Protein AF-A0A8X6QFZ5-F1 (afdb_monomer_lite)

Foldseek 3Di:
DLPLVLLLLLQQLLCVVCVNDPQFAALVSLQVLCVLLVNDDVVLVDHSVLSVVLCVVQPVPNSGAHSVSSLSSLVSSCVVSVHDSVSSSVSSSVSSVVVVVVVPPPDD

Structure (mmCIF, N/CA/C/O backbone):
data_AF-A0A8X6QFZ5-F1
#
_entry.id   AF-A0A8X6QFZ5-F1
#
loop_
_atom_site.group_PDB
_atom_site.id
_atom_site.type_symbol
_atom_site.label_atom_id
_atom_site.label_alt_id
_atom_site.label_comp_id
_atom_site.label_asym_id
_atom_site.label_entity_id
_atom_site.label_seq_id
_atom_site.pdbx_PDB_ins_code
_atom_site.Cartn_x
_atom_site.Cartn_y
_atom_site.Cartn_z
_atom_site.occupancy
_atom_site.B_iso_or_equiv
_atom_site.auth_seq_id
_atom_site.auth_comp_id
_atom_site.auth_asym_id
_atom_site.auth_atom_id
_atom_site.pdbx_PDB_model_num
ATOM 1 N N . MET A 1 1 ? 14.177 0.881 12.413 1.00 45.41 1 MET A N 1
ATOM 2 C CA . MET A 1 1 ? 13.237 1.595 11.525 1.00 45.41 1 MET A CA 1
ATOM 3 C C . MET A 1 1 ? 13.742 1.423 10.107 1.00 45.41 1 MET A C 1
ATOM 5 O O . MET A 1 1 ? 14.878 1.820 9.854 1.00 45.41 1 MET A O 1
ATOM 9 N N . ALA A 1 2 ? 12.977 0.799 9.212 1.00 51.78 2 ALA A N 1
ATOM 10 C CA . ALA A 1 2 ? 13.334 0.791 7.799 1.00 51.78 2 ALA A CA 1
ATOM 11 C C . ALA A 1 2 ? 13.410 2.249 7.323 1.00 51.78 2 ALA A C 1
ATOM 13 O O . ALA A 1 2 ? 12.443 3.000 7.426 1.00 51.78 2 ALA A O 1
ATOM 14 N N . SER A 1 3 ? 14.592 2.693 6.899 1.00 65.88 3 SER A N 1
ATOM 15 C CA . SER A 1 3 ? 14.753 4.048 6.382 1.00 65.88 3 SER A CA 1
ATOM 16 C C . SER A 1 3 ? 13.926 4.196 5.106 1.00 65.88 3 SER A C 1
ATOM 18 O O . SER A 1 3 ? 13.767 3.231 4.367 1.00 65.88 3 SER A O 1
ATOM 20 N N . GLU A 1 4 ? 13.445 5.400 4.804 1.00 76.44 4 GLU A N 1
ATOM 21 C CA . GLU A 1 4 ? 12.704 5.684 3.563 1.00 76.44 4 GLU A CA 1
ATOM 22 C C . GLU A 1 4 ? 13.444 5.174 2.308 1.00 76.44 4 GLU A C 1
ATOM 24 O O . GLU A 1 4 ? 12.828 4.663 1.379 1.00 76.44 4 GLU A O 1
ATOM 29 N N . LYS A 1 5 ? 14.783 5.176 2.358 1.00 78.94 5 LYS A N 1
ATOM 30 C CA . LYS A 1 5 ? 15.671 4.556 1.365 1.00 78.94 5 LYS A CA 1
ATOM 31 C C . LYS A 1 5 ? 15.485 3.042 1.196 1.00 78.94 5 LYS A C 1
ATOM 33 O O . LYS A 1 5 ? 15.541 2.565 0.071 1.00 78.94 5 LYS A O 1
ATOM 38 N N . ASN A 1 6 ? 15.262 2.288 2.274 1.00 81.50 6 ASN A N 1
ATOM 39 C CA . ASN A 1 6 ? 15.000 0.845 2.198 1.00 81.50 6 ASN A CA 1
ATOM 40 C C . ASN A 1 6 ? 13.649 0.569 1.540 1.00 81.50 6 ASN A C 1
ATOM 42 O O . ASN A 1 6 ? 13.549 -0.327 0.711 1.00 81.50 6 ASN A O 1
ATOM 46 N N . LEU A 1 7 ? 12.624 1.362 1.866 1.00 84.62 7 LEU A N 1
ATOM 47 C CA . LEU A 1 7 ? 11.320 1.243 1.216 1.00 84.62 7 LEU A CA 1
ATOM 48 C C . LEU A 1 7 ? 11.401 1.608 -0.272 1.00 84.62 7 LEU A C 1
ATOM 50 O O . LEU A 1 7 ? 10.783 0.941 -1.096 1.00 84.62 7 LEU A O 1
ATOM 54 N N . GLN A 1 8 ? 12.170 2.641 -0.621 1.00 86.62 8 GLN A N 1
ATOM 55 C CA . GLN A 1 8 ? 12.396 3.023 -2.014 1.00 86.62 8 GLN A CA 1
ATOM 56 C C . GLN A 1 8 ? 13.135 1.926 -2.785 1.00 86.62 8 GLN A C 1
ATOM 58 O O . GLN A 1 8 ? 12.678 1.528 -3.851 1.00 86.62 8 GLN A O 1
ATOM 63 N N . ALA A 1 9 ? 14.211 1.374 -2.222 1.00 85.50 9 ALA A N 1
ATOM 64 C CA . ALA A 1 9 ? 14.930 0.260 -2.832 1.00 85.50 9 ALA A CA 1
ATOM 65 C C . ALA A 1 9 ? 14.022 -0.969 -3.014 1.00 85.50 9 ALA A C 1
ATOM 67 O O . ALA A 1 9 ? 13.996 -1.563 -4.089 1.00 85.50 9 ALA A O 1
ATOM 68 N N . ALA A 1 10 ? 13.225 -1.306 -1.995 1.00 85.62 10 ALA A N 1
ATOM 69 C CA . ALA A 1 10 ? 12.219 -2.361 -2.064 1.00 85.62 10 ALA A CA 1
ATOM 70 C C . ALA A 1 10 ? 11.210 -2.118 -3.197 1.00 85.62 10 ALA A C 1
ATOM 72 O O . ALA A 1 10 ? 10.948 -3.022 -3.988 1.00 85.62 10 ALA A O 1
ATOM 73 N N . PHE A 1 11 ? 10.696 -0.890 -3.316 1.00 87.19 11 PHE A N 1
ATOM 74 C CA . PHE A 1 11 ? 9.791 -0.499 -4.395 1.00 87.19 11 PHE A CA 1
ATOM 75 C C . PHE A 1 11 ? 10.443 -0.688 -5.767 1.00 87.19 11 PHE A C 1
ATOM 77 O O . PHE A 1 11 ? 9.825 -1.264 -6.657 1.00 87.19 11 PHE A O 1
ATOM 84 N N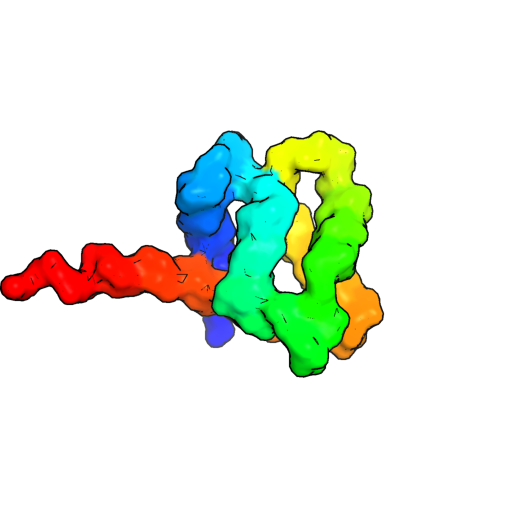 . GLU A 1 12 ? 11.689 -0.248 -5.948 1.00 85.50 12 GLU A N 1
ATOM 85 C CA . GLU A 1 12 ? 12.405 -0.397 -7.218 1.00 85.50 12 GLU A CA 1
ATOM 86 C C . GLU A 1 12 ? 12.642 -1.867 -7.584 1.00 85.50 12 GLU A C 1
ATOM 88 O O . GLU A 1 12 ? 12.488 -2.238 -8.749 1.00 85.50 12 GLU A O 1
ATOM 93 N N . ILE A 1 13 ? 12.980 -2.712 -6.604 1.00 83.19 13 ILE A N 1
ATOM 94 C CA . ILE A 1 13 ? 13.144 -4.160 -6.799 1.00 83.19 13 ILE A CA 1
ATOM 95 C C . ILE A 1 13 ? 11.821 -4.780 -7.247 1.00 83.19 13 ILE A C 1
ATOM 97 O O . ILE A 1 13 ? 11.780 -5.452 -8.276 1.00 83.19 13 ILE A O 1
ATOM 101 N N . PHE A 1 14 ? 10.734 -4.503 -6.525 1.00 82.56 14 PHE A N 1
ATOM 102 C CA . PHE A 1 14 ? 9.404 -5.015 -6.855 1.00 82.56 14 PHE A CA 1
ATOM 103 C C . PHE A 1 14 ? 8.911 -4.516 -8.212 1.00 82.56 14 PHE A C 1
ATOM 105 O O . PHE A 1 14 ? 8.369 -5.290 -8.999 1.00 82.56 14 PHE A O 1
ATOM 112 N N . CYS A 1 15 ? 9.140 -3.238 -8.512 1.00 84.56 15 CYS A N 1
ATOM 113 C CA . CYS A 1 15 ? 8.816 -2.648 -9.801 1.00 84.56 15 CYS A CA 1
ATOM 114 C C . CYS A 1 15 ? 9.560 -3.364 -10.9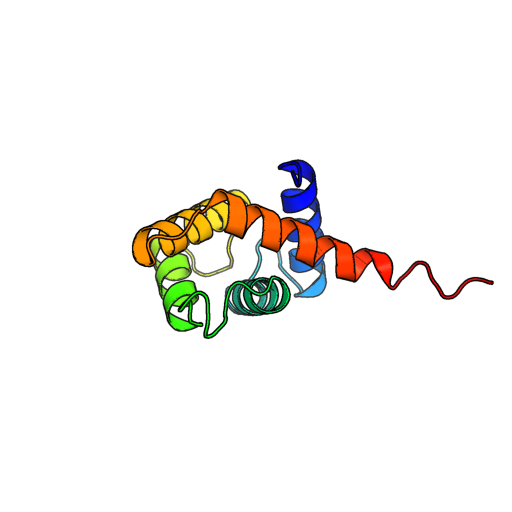33 1.00 84.56 15 CYS A C 1
ATOM 116 O O . CYS A 1 15 ? 8.948 -3.686 -11.945 1.00 84.56 15 CYS A O 1
ATOM 118 N N . LYS A 1 16 ? 10.854 -3.665 -10.767 1.00 80.81 16 LYS A N 1
ATOM 119 C CA . LYS A 1 16 ? 11.624 -4.432 -11.760 1.00 80.81 16 LYS A CA 1
ATOM 120 C C . LYS A 1 16 ? 11.147 -5.883 -11.870 1.00 80.81 16 LYS A C 1
ATOM 122 O O . LYS A 1 16 ? 11.031 -6.386 -12.984 1.00 80.81 16 LYS A O 1
ATOM 127 N N . ALA A 1 17 ? 10.857 -6.539 -10.746 1.00 80.50 17 ALA A N 1
ATOM 128 C CA . ALA A 1 17 ? 10.452 -7.944 -10.699 1.00 80.50 17 ALA A CA 1
ATOM 129 C C . ALA A 1 17 ? 9.086 -8.194 -11.359 1.00 80.50 17 ALA A C 1
ATOM 131 O O . ALA A 1 17 ? 8.924 -9.162 -12.097 1.00 80.50 17 ALA A O 1
ATOM 132 N N . GLU A 1 18 ? 8.118 -7.303 -11.143 1.00 76.62 18 GLU A N 1
ATOM 133 C CA . GLU A 1 18 ? 6.770 -7.407 -11.721 1.00 76.62 18 GLU A CA 1
ATOM 134 C C . GLU A 1 18 ? 6.684 -6.846 -13.154 1.00 76.62 18 GLU A C 1
ATOM 136 O O . GLU A 1 18 ? 5.600 -6.771 -13.729 1.00 76.62 18 GLU A O 1
ATOM 141 N N . GLY A 1 19 ? 7.815 -6.458 -13.759 1.00 66.19 19 GLY A N 1
ATOM 142 C CA . GLY A 1 19 ? 7.851 -5.927 -15.124 1.00 66.19 19 GLY A CA 1
ATOM 143 C C . GLY A 1 19 ? 7.273 -4.515 -15.250 1.00 66.19 19 GLY A C 1
ATOM 144 O O . GLY A 1 19 ? 6.807 -4.127 -16.323 1.00 66.19 19 GLY A O 1
ATOM 145 N N . GLY A 1 20 ? 7.297 -3.749 -14.158 1.00 64.12 20 GLY A N 1
ATOM 146 C CA . GLY A 1 20 ? 6.888 -2.354 -14.126 1.00 64.12 20 GLY A CA 1
ATOM 147 C C . GLY A 1 20 ? 7.651 -1.536 -15.164 1.00 64.12 20 GLY A C 1
ATOM 148 O O . GLY A 1 20 ? 8.884 -1.521 -15.198 1.00 64.12 20 GLY A O 1
ATOM 149 N N . LYS A 1 21 ? 6.902 -0.855 -16.030 1.00 64.38 21 LYS A N 1
ATOM 150 C CA . LYS A 1 21 ? 7.443 0.101 -16.997 1.00 64.38 21 LYS A CA 1
ATOM 151 C C . LYS A 1 21 ? 7.595 1.465 -16.330 1.00 64.38 21 LYS A C 1
ATOM 153 O O . LYS A 1 21 ? 6.759 1.860 -15.521 1.00 64.38 21 LYS A O 1
ATOM 158 N N . ASP A 1 22 ? 8.682 2.163 -16.649 1.00 69.81 22 ASP A N 1
ATOM 159 C CA . ASP A 1 22 ? 8.911 3.556 -16.235 1.00 69.81 22 ASP A CA 1
ATOM 160 C C . ASP A 1 22 ? 8.929 3.791 -14.709 1.00 69.81 22 ASP A C 1
ATOM 162 O O . ASP A 1 22 ? 8.594 4.873 -14.232 1.00 69.81 22 ASP A O 1
ATOM 166 N N . GLY A 1 23 ? 9.315 2.783 -13.917 1.00 72.75 23 GLY A N 1
ATOM 167 C CA . GLY A 1 23 ? 9.366 2.914 -12.455 1.00 72.75 23 GLY A CA 1
ATOM 168 C C . GLY A 1 23 ? 7.987 2.948 -11.785 1.00 72.75 23 GLY A C 1
ATOM 169 O O . GLY A 1 23 ? 7.864 3.444 -10.664 1.00 72.75 23 GLY A O 1
ATOM 170 N N . LYS A 1 24 ? 6.951 2.442 -12.465 1.00 84.44 24 LYS A N 1
ATOM 171 C CA . LYS A 1 24 ? 5.593 2.299 -11.932 1.00 84.44 24 LYS A CA 1
ATOM 172 C C . LYS A 1 24 ? 5.287 0.833 -11.640 1.00 84.44 24 LYS A C 1
ATOM 174 O O . LYS A 1 24 ? 5.485 -0.036 -12.489 1.00 84.44 24 LYS A O 1
ATOM 179 N N . LEU A 1 25 ? 4.739 0.564 -10.459 1.00 87.31 25 LEU A N 1
ATOM 180 C CA . LEU A 1 25 ? 4.291 -0.770 -10.068 1.00 87.31 25 LEU A CA 1
ATOM 181 C C . LEU A 1 25 ? 2.807 -0.938 -10.414 1.00 87.31 25 LEU A C 1
ATOM 183 O O . LEU A 1 25 ? 1.979 -0.110 -10.050 1.00 87.31 25 LEU A O 1
ATOM 187 N N . SER A 1 26 ? 2.425 -2.005 -11.109 1.00 87.75 26 SER A N 1
ATOM 188 C CA . SER A 1 26 ? 1.005 -2.262 -11.378 1.00 87.75 26 SER A CA 1
ATOM 189 C C . SER A 1 26 ? 0.236 -2.582 -10.091 1.00 87.75 26 SER A C 1
ATOM 191 O O . SER A 1 26 ? 0.807 -3.068 -9.115 1.00 87.75 26 SER A O 1
ATOM 193 N N . VAL A 1 27 ? -1.083 -2.367 -10.094 1.00 88.19 27 VAL A N 1
ATOM 194 C CA . VAL A 1 27 ? -1.930 -2.642 -8.921 1.00 88.19 27 VAL A CA 1
ATOM 195 C C . VAL A 1 27 ? -1.842 -4.105 -8.454 1.00 88.19 27 VAL A C 1
ATOM 197 O O . VAL A 1 27 ? -1.862 -4.368 -7.255 1.00 88.19 27 VAL A O 1
ATOM 200 N N . ASP A 1 28 ? -1.682 -5.056 -9.380 1.00 88.31 28 ASP A N 1
ATOM 201 C CA . ASP A 1 28 ? -1.483 -6.476 -9.054 1.00 88.31 28 ASP A CA 1
ATOM 202 C C . ASP A 1 28 ? -0.160 -6.711 -8.307 1.00 88.31 28 ASP A C 1
ATOM 204 O O . ASP A 1 28 ? -0.145 -7.321 -7.235 1.00 88.31 28 ASP A O 1
ATOM 208 N N . GLY A 1 29 ? 0.931 -6.117 -8.800 1.00 88.38 29 GLY A N 1
ATOM 209 C CA . GLY A 1 29 ? 2.233 -6.138 -8.134 1.00 88.38 29 GLY A CA 1
ATOM 210 C C . GLY A 1 29 ? 2.190 -5.492 -6.747 1.00 88.38 29 GLY A C 1
ATOM 211 O O . GLY A 1 29 ? 2.757 -6.028 -5.794 1.00 88.38 29 GLY A O 1
ATOM 212 N N . MET A 1 30 ? 1.436 -4.398 -6.590 1.00 88.44 30 MET A N 1
ATOM 213 C CA . MET A 1 30 ? 1.197 -3.777 -5.284 1.00 88.44 30 MET A CA 1
ATOM 214 C C . MET A 1 30 ? 0.458 -4.728 -4.334 1.00 88.44 30 MET A C 1
ATOM 216 O O . MET A 1 30 ? 0.903 -4.919 -3.202 1.00 88.44 30 MET A O 1
ATOM 220 N N . LYS A 1 31 ? -0.623 -5.382 -4.784 1.00 90.62 31 LYS A N 1
ATOM 221 C CA . LYS A 1 31 ? -1.365 -6.374 -3.979 1.00 90.62 31 LYS A CA 1
ATOM 222 C C . LYS A 1 31 ? -0.453 -7.523 -3.542 1.00 90.62 31 LYS A C 1
ATOM 224 O O . LYS A 1 31 ? -0.430 -7.872 -2.361 1.00 90.62 31 LYS A O 1
ATOM 229 N N . LYS A 1 32 ? 0.353 -8.075 -4.454 1.00 88.94 32 LYS A N 1
ATOM 230 C CA . LYS A 1 32 ? 1.339 -9.122 -4.133 1.00 88.94 32 LYS A CA 1
ATOM 231 C C . LYS A 1 32 ? 2.344 -8.660 -3.089 1.00 88.94 32 LYS A C 1
ATOM 233 O O . LYS A 1 32 ? 2.602 -9.392 -2.135 1.00 88.94 32 LYS A O 1
ATOM 238 N N . TRP A 1 33 ? 2.891 -7.457 -3.238 1.00 88.69 33 TRP A N 1
ATOM 239 C CA . TRP A 1 33 ? 3.852 -6.927 -2.279 1.00 88.69 33 TRP A CA 1
ATOM 240 C C . TRP A 1 33 ? 3.222 -6.727 -0.897 1.00 88.69 33 TRP A C 1
ATOM 242 O O . TRP A 1 33 ? 3.790 -7.152 0.105 1.00 88.69 33 TRP A O 1
ATOM 252 N N . PHE A 1 34 ? 1.998 -6.201 -0.828 1.00 90.12 34 PHE A N 1
ATOM 253 C CA . PHE A 1 34 ? 1.261 -6.074 0.430 1.00 90.12 34 PHE A CA 1
ATOM 254 C C . PHE A 1 34 ? 0.970 -7.435 1.086 1.00 90.12 34 PHE A C 1
ATOM 256 O O . PHE A 1 34 ? 1.000 -7.541 2.313 1.00 90.12 34 PHE A O 1
ATOM 263 N N . ARG A 1 35 ? 0.712 -8.493 0.307 1.00 89.62 35 ARG A N 1
ATOM 264 C CA . ARG A 1 35 ? 0.585 -9.863 0.841 1.00 89.62 35 ARG A CA 1
ATOM 265 C C . ARG A 1 35 ? 1.910 -10.374 1.392 1.00 89.62 35 ARG A C 1
ATOM 267 O O . ARG A 1 35 ? 1.930 -10.893 2.502 1.00 89.62 35 ARG A O 1
ATOM 274 N N . GLN A 1 36 ? 3.007 -10.180 0.657 1.00 87.06 3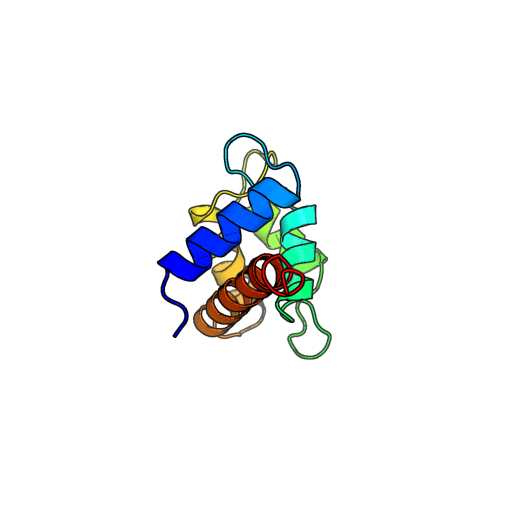6 GLN A N 1
ATOM 275 C CA . GLN A 1 36 ? 4.349 -10.567 1.108 1.00 87.06 36 GLN A CA 1
ATOM 276 C C . GLN A 1 36 ? 4.784 -9.808 2.367 1.00 87.06 36 GLN A C 1
ATOM 278 O O . GLN A 1 36 ? 5.408 -10.384 3.250 1.00 87.06 36 GLN A O 1
ATOM 283 N N . ALA A 1 37 ? 4.381 -8.545 2.497 1.00 87.12 37 ALA A N 1
ATOM 284 C CA . ALA A 1 37 ? 4.598 -7.732 3.689 1.00 87.12 37 ALA A CA 1
ATOM 285 C C . ALA A 1 37 ? 3.701 -8.104 4.879 1.00 87.12 37 ALA A C 1
ATOM 287 O O . ALA A 1 37 ? 3.816 -7.503 5.949 1.00 87.12 37 ALA A O 1
ATOM 288 N N . GLY A 1 38 ? 2.783 -9.063 4.719 1.00 87.25 38 GLY A N 1
ATOM 289 C CA . GLY A 1 38 ? 1.818 -9.405 5.760 1.00 87.25 38 GLY A CA 1
ATOM 290 C C . GLY A 1 38 ? 0.894 -8.234 6.102 1.00 87.25 38 GLY A C 1
ATOM 291 O O . GLY A 1 38 ? 0.498 -8.075 7.255 1.00 87.25 38 GLY A O 1
ATOM 292 N N . ILE A 1 39 ? 0.589 -7.390 5.113 1.00 89.31 39 ILE A N 1
ATOM 293 C CA . ILE A 1 39 ? -0.349 -6.271 5.232 1.00 89.31 39 ILE A CA 1
ATOM 294 C C . ILE A 1 39 ? -1.745 -6.709 4.824 1.00 89.31 39 ILE A C 1
ATOM 296 O O . ILE A 1 39 ? -2.688 -6.399 5.538 1.00 89.31 39 ILE A O 1
ATOM 300 N N . ILE A 1 40 ? -1.896 -7.448 3.721 1.00 90.88 40 ILE A N 1
ATOM 301 C CA . ILE A 1 40 ? -3.180 -8.070 3.360 1.00 90.88 40 ILE A CA 1
ATOM 302 C C . ILE A 1 40 ? -3.293 -9.380 4.134 1.00 90.88 40 ILE A C 1
ATOM 304 O O . ILE A 1 40 ? -2.777 -10.419 3.716 1.00 90.88 40 ILE A O 1
ATOM 308 N N . THR A 1 41 ? -3.936 -9.317 5.296 1.00 87.44 41 THR A N 1
ATOM 309 C CA . THR A 1 41 ? -4.164 -10.470 6.169 1.00 87.44 41 THR A CA 1
ATOM 310 C C . THR A 1 41 ? -5.530 -10.353 6.836 1.00 87.44 41 THR A C 1
ATOM 312 O O . THR A 1 41 ? -6.122 -9.277 6.897 1.00 87.44 41 THR A O 1
ATOM 315 N N . LYS A 1 42 ? -6.035 -11.464 7.382 1.00 85.25 42 LYS A N 1
ATOM 316 C CA . LYS A 1 42 ? -7.257 -11.430 8.198 1.00 85.25 42 LYS A CA 1
ATOM 317 C C . LYS A 1 42 ? -7.091 -10.606 9.481 1.00 85.25 42 LYS A C 1
ATOM 319 O O . LYS A 1 42 ? -8.087 -10.096 9.970 1.00 85.25 42 LYS A O 1
ATOM 324 N N . ASP A 1 43 ? -5.868 -10.490 9.996 1.00 85.00 43 ASP A N 1
ATOM 325 C CA . ASP A 1 43 ? -5.559 -9.809 11.258 1.00 85.00 43 ASP A CA 1
ATOM 326 C C . ASP A 1 43 ? -5.638 -8.283 11.112 1.00 85.00 43 ASP A C 1
ATOM 328 O O . ASP A 1 43 ? -6.317 -7.602 11.871 1.00 85.00 43 ASP A O 1
ATOM 332 N N . THR A 1 44 ? -5.037 -7.758 10.045 1.00 85.50 44 THR A N 1
ATOM 333 C CA . THR A 1 44 ? -5.097 -6.332 9.690 1.00 85.50 44 THR A CA 1
ATOM 334 C C . THR A 1 44 ? -6.453 -5.912 9.118 1.00 85.50 44 THR A C 1
ATOM 336 O O . THR A 1 44 ? -6.748 -4.722 9.041 1.00 85.50 44 THR A O 1
ATOM 339 N N . GLY A 1 45 ? -7.264 -6.863 8.641 1.00 87.94 45 GLY A N 1
ATOM 340 C CA . GLY A 1 45 ? -8.547 -6.588 7.988 1.00 87.94 45 GLY A CA 1
ATOM 341 C C . GLY A 1 45 ? -8.429 -5.864 6.639 1.00 87.94 45 GLY A C 1
ATOM 342 O O . GLY A 1 45 ? -9.445 -5.423 6.093 1.00 87.94 45 GLY A O 1
ATOM 343 N N . ILE A 1 46 ? -7.212 -5.726 6.099 1.00 91.06 46 ILE A N 1
ATOM 344 C CA . ILE A 1 46 ? -6.956 -5.166 4.767 1.00 91.06 46 ILE A CA 1
ATOM 345 C C . ILE A 1 46 ? -7.174 -6.267 3.731 1.00 91.06 46 ILE A C 1
ATOM 347 O O . ILE A 1 46 ? -6.600 -7.353 3.825 1.00 91.06 46 ILE A O 1
ATOM 351 N N . THR A 1 47 ? -7.978 -5.963 2.718 1.00 92.56 47 THR A N 1
ATOM 352 C CA . THR A 1 47 ? -8.300 -6.857 1.603 1.00 92.56 47 THR A CA 1
ATOM 353 C C . THR A 1 47 ? -7.771 -6.313 0.281 1.00 92.56 47 THR A C 1
ATOM 355 O O . THR A 1 47 ? -7.464 -5.127 0.155 1.00 92.56 47 THR A O 1
ATOM 358 N N . ASP A 1 48 ? -7.717 -7.165 -0.744 1.00 91.62 48 ASP A N 1
ATOM 359 C CA . ASP A 1 48 ? -7.372 -6.752 -2.109 1.00 91.62 48 ASP A CA 1
ATOM 360 C C . ASP A 1 48 ? -8.271 -5.616 -2.633 1.00 91.62 48 ASP A C 1
ATOM 362 O O . ASP A 1 48 ? -7.812 -4.778 -3.408 1.00 91.62 48 ASP A O 1
ATOM 366 N N . THR A 1 49 ? -9.528 -5.554 -2.181 1.00 92.44 49 THR A N 1
ATOM 367 C CA . THR A 1 49 ? -10.482 -4.488 -2.519 1.00 92.44 49 THR A CA 1
ATOM 368 C C . THR A 1 49 ? -10.089 -3.146 -1.908 1.00 92.44 49 THR A C 1
ATOM 370 O O . THR A 1 49 ? -10.224 -2.118 -2.565 1.00 92.44 49 THR A O 1
ATOM 373 N N . ASP A 1 50 ? -9.574 -3.133 -0.676 1.00 92.06 50 ASP A N 1
ATOM 374 C CA . ASP A 1 50 ? -9.106 -1.897 -0.031 1.00 92.06 50 ASP A CA 1
ATOM 375 C C . ASP A 1 50 ? -7.901 -1.319 -0.782 1.00 92.06 50 ASP A C 1
ATOM 377 O O . ASP A 1 50 ? -7.799 -0.110 -0.991 1.00 92.06 50 ASP A O 1
ATOM 381 N N . VAL A 1 51 ? -7.020 -2.207 -1.244 1.00 91.00 51 VAL A N 1
ATOM 382 C CA . VAL A 1 51 ? -5.855 -1.860 -2.064 1.00 91.00 51 VAL A CA 1
ATOM 383 C C . VAL A 1 51 ? -6.283 -1.322 -3.429 1.00 91.00 51 VAL A C 1
ATOM 385 O O . VAL A 1 51 ? -5.739 -0.320 -3.884 1.00 91.00 51 VAL A O 1
ATOM 388 N N . ASP A 1 52 ? -7.285 -1.937 -4.060 1.00 91.88 52 ASP A N 1
ATOM 389 C CA . ASP A 1 52 ? -7.861 -1.480 -5.330 1.00 91.88 52 ASP A CA 1
ATOM 390 C C . ASP A 1 52 ? -8.514 -0.096 -5.209 1.00 91.88 52 ASP A C 1
ATOM 392 O O . ASP A 1 52 ? -8.257 0.800 -6.012 1.00 91.88 52 ASP A O 1
ATOM 396 N N . LYS A 1 53 ? -9.291 0.108 -4.139 1.00 91.62 53 LYS A N 1
ATOM 397 C CA . LYS A 1 53 ? -9.922 1.389 -3.812 1.00 91.62 53 LYS A CA 1
ATOM 398 C C . LYS A 1 53 ? -8.869 2.473 -3.599 1.00 91.62 53 LYS A C 1
ATOM 400 O O . LYS A 1 53 ? -8.982 3.542 -4.189 1.00 91.62 53 LYS A O 1
ATOM 405 N N . ALA A 1 54 ? -7.837 2.202 -2.799 1.00 91.69 54 ALA A N 1
ATOM 406 C CA . ALA A 1 54 ? -6.757 3.156 -2.566 1.00 91.69 54 ALA A CA 1
ATOM 407 C C . ALA A 1 54 ? -5.994 3.481 -3.856 1.00 91.69 54 ALA A C 1
ATOM 409 O O . ALA A 1 54 ? -5.777 4.653 -4.152 1.00 91.69 54 ALA A O 1
ATOM 410 N N . PHE A 1 55 ? -5.675 2.464 -4.661 1.00 90.88 55 PHE A N 1
ATOM 411 C CA . PHE A 1 55 ? -5.058 2.653 -5.970 1.00 90.88 55 PHE A CA 1
ATOM 412 C C . PHE A 1 55 ? -5.926 3.525 -6.878 1.00 90.88 55 PHE A C 1
ATOM 414 O O . PHE A 1 55 ? -5.423 4.479 -7.449 1.00 90.88 55 PHE A O 1
ATOM 421 N N . SER A 1 56 ? -7.231 3.264 -6.976 1.00 90.62 56 SER A N 1
ATOM 422 C CA . SER A 1 56 ? -8.122 4.055 -7.831 1.00 90.62 56 SER A CA 1
ATOM 423 C C . SER A 1 56 ? -8.371 5.478 -7.319 1.00 90.62 56 SER A C 1
ATOM 425 O O . SER A 1 56 ? -8.830 6.309 -8.099 1.00 90.62 56 SER A O 1
ATOM 427 N N . VAL A 1 57 ? -8.139 5.750 -6.030 1.00 90.06 57 VAL A N 1
ATOM 428 C CA . VAL A 1 57 ? -8.247 7.094 -5.439 1.00 90.06 57 VAL A CA 1
ATOM 429 C C . VAL A 1 57 ? -6.976 7.905 -5.676 1.00 90.06 57 VAL A C 1
ATOM 431 O O . VAL A 1 57 ? -7.065 9.105 -5.910 1.00 90.06 57 VAL A O 1
ATOM 434 N N . VAL A 1 58 ? -5.807 7.267 -5.594 1.00 89.88 58 VAL A N 1
ATOM 435 C CA . VAL A 1 58 ? -4.511 7.951 -5.690 1.00 89.88 58 VAL A CA 1
ATOM 436 C C . VAL A 1 58 ? -4.004 8.003 -7.132 1.00 89.88 58 VAL A C 1
ATOM 438 O O . VAL A 1 58 ? -3.508 9.034 -7.572 1.00 89.88 58 VAL A O 1
ATOM 441 N N . VAL A 1 59 ? -4.135 6.900 -7.871 1.00 88.12 59 VAL A N 1
ATOM 442 C CA . VAL A 1 59 ? -3.580 6.732 -9.217 1.00 88.12 59 VAL A CA 1
ATOM 443 C C . VAL A 1 59 ? -4.641 7.062 -10.260 1.00 88.12 59 VAL A C 1
ATOM 445 O O . VAL A 1 59 ? -5.511 6.251 -10.581 1.00 88.12 59 VAL A O 1
ATOM 448 N N . GLU A 1 60 ? -4.531 8.250 -10.847 1.00 81.69 60 GLU A N 1
ATOM 449 C CA . GLU A 1 60 ? -5.495 8.746 -11.835 1.00 81.69 60 GLU A CA 1
ATOM 450 C C . GLU A 1 60 ? -5.418 7.972 -13.166 1.00 81.69 60 GLU A C 1
ATOM 452 O O . GLU A 1 60 ? -6.433 7.564 -13.730 1.00 81.69 60 GLU A O 1
ATOM 457 N N . ASN A 1 61 ? -4.198 7.686 -13.638 1.00 79.19 61 ASN A N 1
ATOM 458 C CA . ASN A 1 61 ? -3.958 7.094 -14.961 1.00 79.19 61 ASN A CA 1
ATOM 459 C C . ASN A 1 61 ? -4.067 5.560 -14.989 1.00 79.19 61 ASN A C 1
ATOM 461 O O . ASN A 1 61 ? -4.031 4.962 -16.059 1.00 79.19 61 ASN A O 1
ATOM 465 N N . LYS A 1 62 ? -4.170 4.902 -13.8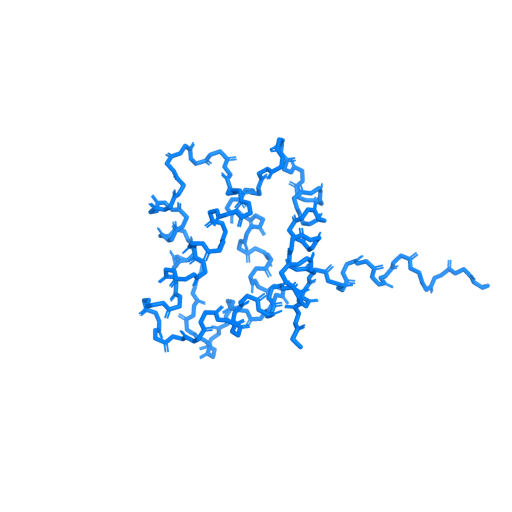26 1.00 78.00 62 LYS A N 1
ATOM 466 C CA . LYS A 1 62 ? -4.223 3.433 -13.646 1.00 78.00 62 LYS A CA 1
ATOM 467 C C . LYS A 1 62 ? -3.107 2.618 -14.327 1.00 78.00 62 LYS A C 1
ATOM 469 O O . LYS A 1 62 ? -3.137 1.393 -14.276 1.00 78.00 62 LYS A O 1
ATOM 474 N N . GLU A 1 63 ? -2.099 3.267 -14.906 1.00 80.31 63 GLU A N 1
ATOM 475 C CA . GLU A 1 63 ? -0.953 2.619 -15.560 1.00 80.31 63 GLU A CA 1
ATOM 476 C C . GLU A 1 63 ? 0.035 1.998 -14.562 1.00 80.31 63 GLU A C 1
ATOM 478 O O . GLU A 1 63 ? 0.871 1.176 -14.927 1.00 80.31 63 GLU A O 1
ATOM 483 N N . GLY A 1 64 ? -0.065 2.380 -13.292 1.00 83.94 64 GLY A N 1
ATOM 484 C CA . GLY A 1 64 ? 0.770 1.895 -12.205 1.00 83.94 64 GLY A CA 1
ATOM 485 C C . GLY A 1 64 ? 1.013 2.992 -11.179 1.00 83.94 64 GLY A C 1
ATOM 486 O O . GLY A 1 64 ? 0.827 4.171 -11.461 1.00 83.94 64 GLY A O 1
ATOM 487 N N . VAL A 1 65 ? 1.406 2.581 -9.983 1.00 89.62 65 VAL A N 1
ATOM 488 C CA . VAL A 1 65 ? 1.654 3.443 -8.835 1.00 89.62 65 VAL A CA 1
ATOM 489 C C . VAL A 1 65 ? 3.137 3.807 -8.790 1.00 89.62 65 VAL A C 1
ATOM 491 O O . VAL A 1 65 ? 3.995 2.928 -8.901 1.00 89.62 65 VAL A O 1
ATOM 494 N N . THR A 1 66 ? 3.460 5.090 -8.644 1.00 90.19 66 THR A N 1
ATOM 495 C CA . THR A 1 66 ? 4.832 5.538 -8.350 1.00 90.19 66 THR A CA 1
ATOM 496 C C . THR A 1 66 ? 5.163 5.365 -6.867 1.00 90.19 66 THR A C 1
ATOM 498 O O . THR A 1 66 ? 4.287 5.136 -6.037 1.00 90.19 66 THR A O 1
ATOM 501 N N . PHE A 1 67 ? 6.434 5.520 -6.491 1.00 87.81 67 PHE A N 1
ATOM 502 C CA . PHE A 1 67 ? 6.851 5.445 -5.087 1.00 87.81 67 PHE A CA 1
ATOM 503 C C . PHE A 1 67 ? 6.091 6.428 -4.175 1.00 87.81 67 PHE A C 1
ATOM 505 O O . PHE A 1 67 ? 5.689 6.080 -3.064 1.00 87.81 67 PHE A O 1
ATOM 512 N N . THR A 1 68 ? 5.863 7.654 -4.651 1.00 89.44 68 THR A N 1
ATOM 513 C CA . THR A 1 68 ? 5.123 8.680 -3.904 1.00 89.44 68 THR A CA 1
ATOM 514 C C . THR A 1 68 ? 3.655 8.291 -3.743 1.00 89.44 68 THR A C 1
ATOM 516 O O . THR A 1 68 ? 3.128 8.324 -2.631 1.00 89.44 68 THR A O 1
ATOM 519 N N . GLU A 1 69 ? 3.016 7.849 -4.827 1.00 91.38 69 GLU A N 1
ATOM 520 C CA . GLU A 1 69 ? 1.623 7.391 -4.805 1.00 91.38 69 GLU A CA 1
ATOM 521 C C . GLU A 1 69 ? 1.451 6.114 -3.966 1.00 91.38 69 GLU A C 1
ATOM 523 O O . GLU A 1 69 ? 0.424 5.930 -3.319 1.00 91.38 69 GLU A O 1
ATOM 528 N N . LEU A 1 70 ? 2.461 5.241 -3.900 1.00 90.12 70 LEU A N 1
ATOM 529 C CA . LEU A 1 70 ? 2.433 4.046 -3.056 1.00 90.12 70 LEU A CA 1
ATOM 530 C C . LEU A 1 70 ? 2.321 4.448 -1.583 1.00 90.12 70 LEU A C 1
ATOM 532 O O . LEU A 1 70 ? 1.502 3.894 -0.850 1.00 90.12 70 LEU A O 1
ATOM 536 N N . LYS A 1 71 ? 3.112 5.436 -1.148 1.00 91.00 71 LYS A N 1
ATOM 537 C CA . LYS A 1 71 ? 3.033 5.962 0.221 1.00 91.00 71 LYS A CA 1
ATOM 538 C C . LYS A 1 71 ? 1.644 6.528 0.509 1.00 91.00 71 LYS A C 1
ATOM 540 O O . LYS A 1 71 ? 1.072 6.216 1.550 1.00 91.00 71 LYS A O 1
ATOM 545 N N . GLU A 1 72 ? 1.088 7.298 -0.421 1.00 92.50 72 GLU A N 1
ATOM 546 C CA . GLU A 1 72 ? -0.277 7.834 -0.330 1.00 92.50 72 GLU A CA 1
ATOM 547 C C . GLU A 1 72 ? -1.327 6.711 -0.240 1.00 92.50 72 GLU A C 1
ATOM 549 O O . GLU A 1 72 ? -2.211 6.765 0.616 1.00 92.50 72 GLU A O 1
ATOM 554 N N . CYS A 1 73 ? -1.191 5.641 -1.035 1.00 91.69 73 CYS A N 1
ATOM 555 C CA . CYS A 1 73 ? -2.061 4.463 -0.970 1.00 91.69 73 CYS A CA 1
ATOM 556 C C . CYS A 1 73 ? -2.015 3.817 0.418 1.00 91.69 73 CYS A C 1
ATOM 558 O O . CYS A 1 73 ? -3.060 3.560 1.015 1.00 91.69 73 CYS A O 1
ATOM 560 N N . VAL A 1 74 ? -0.814 3.595 0.964 1.00 91.75 74 VAL A N 1
ATOM 561 C CA . VAL A 1 74 ? -0.637 3.021 2.307 1.00 91.75 74 VAL A CA 1
ATOM 562 C C . VAL A 1 74 ? -1.258 3.920 3.373 1.00 91.75 74 VAL A C 1
ATOM 564 O O . VAL A 1 74 ? -1.956 3.424 4.253 1.00 91.75 74 VAL A O 1
ATOM 567 N N . ILE A 1 75 ? -1.050 5.237 3.288 1.00 91.81 75 ILE A N 1
ATOM 568 C CA . ILE A 1 75 ? -1.637 6.209 4.220 1.00 91.81 75 ILE A CA 1
ATOM 569 C C . ILE A 1 75 ? -3.168 6.189 4.129 1.00 91.81 75 ILE A C 1
ATOM 571 O O . ILE A 1 75 ? -3.838 6.254 5.158 1.00 91.81 75 ILE A O 1
ATOM 575 N N . SER A 1 76 ? -3.726 6.080 2.923 1.00 92.31 76 SER A N 1
ATOM 576 C CA . SER A 1 76 ? -5.171 6.009 2.690 1.00 92.31 76 SER A CA 1
ATOM 577 C C . SER A 1 76 ? -5.781 4.744 3.301 1.00 92.31 76 SER A C 1
ATOM 579 O O . SER A 1 76 ? -6.729 4.832 4.081 1.00 92.31 76 SER A O 1
ATOM 581 N N . ILE A 1 77 ? -5.172 3.579 3.049 1.00 91.06 77 ILE A N 1
ATOM 582 C CA . ILE A 1 77 ? -5.608 2.291 3.614 1.00 91.06 77 ILE A CA 1
ATOM 583 C C . ILE A 1 77 ? -5.493 2.309 5.139 1.00 91.06 77 ILE A C 1
ATOM 585 O O . ILE A 1 77 ? -6.413 1.892 5.838 1.00 91.06 77 ILE A O 1
ATOM 589 N N . ALA A 1 78 ? -4.378 2.820 5.665 1.00 91.00 78 ALA A N 1
ATOM 590 C CA . ALA A 1 78 ? -4.155 2.936 7.098 1.00 91.00 78 ALA A CA 1
ATOM 591 C C . ALA A 1 78 ? -5.218 3.817 7.766 1.00 91.00 78 ALA A C 1
ATOM 593 O O . ALA A 1 78 ? -5.744 3.454 8.812 1.00 91.00 78 ALA A O 1
ATOM 594 N N . LYS A 1 79 ? -5.586 4.945 7.147 1.00 90.69 79 LYS A N 1
ATOM 595 C CA . LYS A 1 79 ? -6.661 5.815 7.644 1.00 90.69 79 LYS A CA 1
ATOM 596 C C . LYS A 1 79 ? -8.023 5.119 7.618 1.00 90.69 79 LYS A C 1
ATOM 598 O O . LYS A 1 79 ? -8.738 5.198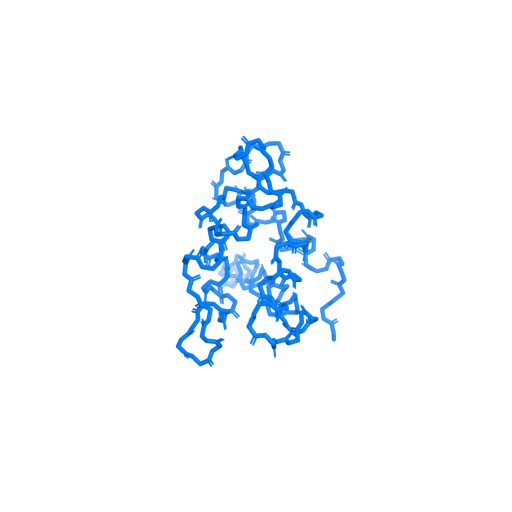 8.612 1.00 90.69 79 LYS A O 1
ATOM 603 N N . ASP A 1 80 ? -8.361 4.432 6.525 1.00 89.31 80 ASP A N 1
ATOM 604 C CA . ASP A 1 80 ? -9.636 3.709 6.362 1.00 89.31 80 ASP A CA 1
ATOM 605 C C . ASP A 1 80 ? -9.774 2.573 7.396 1.00 89.31 80 ASP A C 1
ATOM 607 O O . ASP A 1 80 ? -10.821 2.416 8.020 1.00 89.31 80 ASP A O 1
ATOM 611 N N . LYS A 1 81 ? -8.677 1.855 7.671 1.00 87.88 81 LYS A N 1
ATOM 612 C CA . LYS A 1 81 ? -8.632 0.729 8.623 1.00 87.88 81 LYS A CA 1
ATOM 613 C C . LYS A 1 81 ? -8.235 1.107 10.049 1.00 87.88 81 LYS A C 1
ATOM 615 O O . LYS A 1 81 ? -8.153 0.227 10.898 1.00 87.88 81 LYS A O 1
ATOM 620 N N . ASN A 1 82 ? -7.992 2.389 10.318 1.00 89.81 82 ASN A N 1
ATOM 621 C CA . ASN A 1 82 ? -7.482 2.879 11.602 1.00 89.81 82 ASN A CA 1
ATOM 622 C C . ASN A 1 82 ? -6.178 2.179 12.057 1.00 89.81 82 ASN A C 1
ATOM 624 O O . ASN A 1 82 ? -5.995 1.857 13.226 1.00 89.81 82 ASN A O 1
ATOM 628 N N . LEU A 1 83 ? -5.270 1.928 11.114 1.00 89.94 83 LEU A N 1
ATOM 629 C CA . LEU A 1 83 ? -3.960 1.321 11.347 1.00 89.94 83 LEU A CA 1
ATOM 630 C C . LEU A 1 83 ? -2.849 2.375 11.320 1.00 89.94 83 LEU A C 1
ATOM 632 O O . LEU A 1 83 ? -3.010 3.475 10.786 1.00 89.94 83 LEU A O 1
ATOM 636 N N . ASP A 1 84 ? -1.683 2.022 11.856 1.00 90.88 84 ASP A N 1
ATOM 637 C CA . ASP A 1 84 ? -0.512 2.888 11.781 1.00 90.88 84 ASP A CA 1
ATOM 638 C C . ASP A 1 84 ? 0.172 2.770 10.408 1.00 90.88 84 ASP A C 1
ATOM 640 O O . ASP A 1 84 ? 0.737 1.740 10.040 1.00 90.88 84 ASP A O 1
ATOM 644 N N . HIS A 1 85 ? 0.125 3.851 9.629 1.00 88.75 85 HIS A N 1
ATOM 645 C CA . HIS A 1 85 ? 0.727 3.892 8.296 1.00 88.75 85 HIS A CA 1
ATOM 646 C C . HIS A 1 85 ? 2.252 3.712 8.320 1.00 88.75 85 HIS A C 1
ATOM 648 O O . HIS A 1 85 ? 2.802 3.194 7.350 1.00 88.75 85 HIS A O 1
ATOM 654 N N . LYS A 1 86 ? 2.953 4.115 9.390 1.00 88.56 86 LYS A N 1
ATOM 655 C CA . LYS A 1 86 ? 4.411 3.944 9.481 1.00 88.56 86 LYS A CA 1
ATOM 656 C C . LYS A 1 86 ? 4.764 2.475 9.668 1.00 88.56 86 LYS A C 1
ATOM 658 O O . LYS A 1 86 ? 5.700 2.013 9.023 1.00 88.56 86 LYS A O 1
ATOM 663 N N . GLU A 1 87 ? 3.988 1.741 10.460 1.00 88.75 87 GLU A N 1
ATOM 664 C CA . GLU A 1 87 ? 4.139 0.290 10.611 1.00 88.75 87 GLU A CA 1
ATOM 665 C C . GLU A 1 87 ? 3.901 -0.443 9.285 1.00 88.75 87 GLU A C 1
ATOM 667 O O . GLU A 1 87 ? 4.682 -1.320 8.910 1.00 88.75 87 GLU A O 1
ATOM 672 N N . LEU A 1 88 ? 2.872 -0.050 8.523 1.00 89.38 88 LEU A N 1
ATOM 673 C CA . LEU A 1 88 ? 2.613 -0.622 7.196 1.00 89.38 88 LEU A CA 1
ATOM 674 C C . LEU A 1 88 ? 3.757 -0.333 6.209 1.00 89.38 88 LEU A C 1
ATOM 676 O O . LEU A 1 88 ? 4.221 -1.234 5.512 1.00 89.38 88 LEU A O 1
ATOM 680 N N . LEU A 1 89 ? 4.256 0.905 6.174 1.00 89.25 89 LEU A N 1
ATOM 681 C CA . LEU A 1 89 ? 5.413 1.272 5.351 1.00 89.25 89 LEU A CA 1
ATOM 682 C C . LEU A 1 89 ? 6.676 0.514 5.782 1.00 89.25 89 LEU A C 1
ATOM 684 O O . LEU A 1 89 ? 7.446 0.074 4.930 1.00 89.25 89 LEU A O 1
ATOM 688 N N . ASN A 1 90 ? 6.882 0.313 7.084 1.00 87.31 90 ASN A N 1
ATOM 689 C CA . ASN A 1 90 ? 8.005 -0.469 7.591 1.00 87.31 90 ASN A CA 1
ATOM 690 C C . ASN A 1 90 ? 7.914 -1.930 7.117 1.00 87.31 90 ASN A C 1
ATOM 692 O O . ASN A 1 90 ? 8.876 -2.434 6.543 1.00 87.31 90 ASN A O 1
ATOM 696 N N . LYS A 1 91 ? 6.741 -2.565 7.246 1.00 86.94 91 LYS A N 1
ATOM 697 C CA . LYS A 1 91 ? 6.484 -3.930 6.750 1.00 86.94 91 LYS A CA 1
ATOM 698 C C . LYS A 1 91 ? 6.749 -4.074 5.248 1.00 86.94 91 LYS A C 1
ATOM 700 O O . LYS A 1 91 ? 7.355 -5.059 4.829 1.00 86.94 91 LYS A O 1
ATOM 705 N N . LEU A 1 92 ? 6.342 -3.094 4.435 1.00 87.00 92 LEU A N 1
ATOM 706 C CA . LEU A 1 92 ? 6.650 -3.085 2.996 1.00 87.00 92 LEU A CA 1
ATOM 707 C C . LEU A 1 92 ? 8.155 -3.029 2.737 1.00 87.00 92 LEU A C 1
ATOM 709 O O . LEU A 1 92 ? 8.667 -3.791 1.915 1.00 87.00 92 LEU A O 1
ATOM 713 N N . GLY A 1 93 ? 8.865 -2.156 3.457 1.00 85.81 93 GLY A N 1
ATOM 714 C CA . GLY A 1 93 ? 10.316 -2.032 3.348 1.00 85.81 93 GLY A CA 1
ATOM 715 C C . GLY A 1 93 ? 11.041 -3.320 3.738 1.00 85.81 93 GLY A C 1
ATOM 716 O O . GLY A 1 93 ? 12.021 -3.688 3.096 1.00 85.81 93 GLY A O 1
ATOM 717 N N . GLU A 1 94 ? 10.542 -4.045 4.740 1.00 83.50 94 GLU A N 1
ATOM 718 C CA . GLU A 1 94 ? 11.092 -5.343 5.140 1.00 83.50 94 GLU A CA 1
ATOM 719 C C . GLU A 1 94 ? 10.829 -6.441 4.104 1.00 83.50 94 GLU A C 1
ATOM 721 O O . GLU A 1 94 ? 11.740 -7.205 3.788 1.00 83.50 94 GLU A O 1
ATOM 726 N N . ALA A 1 95 ? 9.641 -6.470 3.497 1.00 80.25 95 ALA A N 1
ATOM 727 C CA . ALA A 1 95 ? 9.300 -7.452 2.467 1.00 80.25 95 ALA A CA 1
ATOM 728 C C . ALA A 1 95 ? 10.177 -7.356 1.208 1.00 80.25 95 ALA A C 1
ATOM 730 O O . ALA A 1 95 ? 10.472 -8.376 0.590 1.00 80.25 95 ALA A O 1
ATOM 731 N N . GLY A 1 96 ? 10.642 -6.156 0.843 1.00 63.91 96 GLY A N 1
ATOM 732 C CA . GLY A 1 96 ? 11.569 -5.980 -0.284 1.00 63.91 96 GLY A CA 1
ATOM 733 C C . GLY A 1 96 ? 12.976 -6.509 -0.050 1.00 63.91 96 GLY A C 1
ATOM 734 O O . GLY A 1 96 ? 13.659 -6.852 -1.010 1.00 63.91 96 GLY A O 1
ATOM 735 N N . GLN A 1 97 ? 13.407 -6.634 1.206 1.00 58.56 97 GLN A N 1
ATOM 736 C CA . GLN A 1 97 ? 14.742 -7.149 1.526 1.00 58.56 97 GLN A CA 1
ATOM 737 C C . GLN A 1 97 ? 14.829 -8.674 1.366 1.00 58.56 97 GLN A C 1
ATOM 739 O O . GLN A 1 97 ? 15.911 -9.204 1.120 1.00 58.56 97 GLN A O 1
ATOM 744 N N . VAL A 1 98 ? 13.697 -9.382 1.458 1.00 52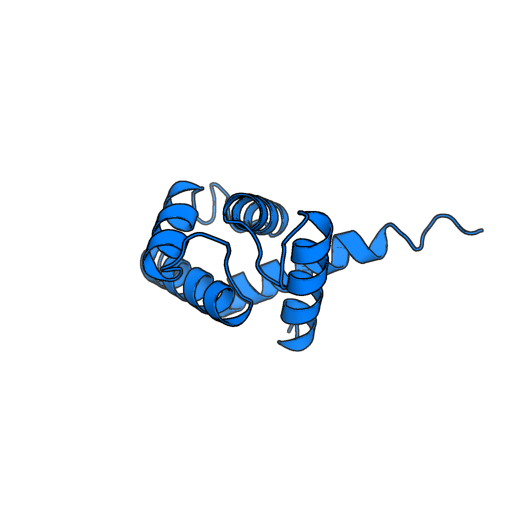.75 98 VAL A N 1
ATOM 745 C CA . VAL A 1 98 ? 13.655 -10.849 1.361 1.00 52.75 98 VAL A CA 1
ATOM 746 C C . VAL A 1 98 ? 13.979 -11.324 -0.061 1.00 52.75 98 VAL A C 1
ATOM 748 O O . VAL A 1 98 ? 14.684 -12.316 -0.215 1.00 52.75 98 VAL A O 1
ATOM 751 N N . GLN A 1 99 ? 13.585 -10.580 -1.103 1.00 50.91 99 GLN A N 1
ATOM 752 C CA . GLN A 1 99 ? 13.931 -10.929 -2.490 1.00 50.91 99 GLN A CA 1
ATOM 753 C C . GLN A 1 99 ? 15.406 -10.678 -2.843 1.00 50.91 99 GLN A C 1
ATOM 755 O O . GLN A 1 99 ? 15.938 -11.357 -3.714 1.00 50.91 99 GLN A O 1
ATOM 760 N N . SER A 1 100 ? 16.102 -9.761 -2.161 1.00 45.00 100 SER A N 1
ATOM 761 C CA . SER A 1 100 ? 17.548 -9.560 -2.369 1.00 45.00 100 SER A CA 1
ATOM 762 C C . SER A 1 100 ? 18.428 -10.521 -1.564 1.00 45.00 100 SER A C 1
ATOM 764 O O . SER A 1 100 ? 19.616 -10.643 -1.855 1.00 45.00 100 SER A O 1
ATOM 766 N N . ALA A 1 101 ? 17.880 -11.205 -0.555 1.00 43.91 101 ALA A N 1
ATOM 767 C CA . ALA A 1 101 ? 18.650 -12.110 0.298 1.00 43.91 101 ALA A CA 1
ATOM 768 C C . ALA A 1 101 ? 18.803 -13.529 -0.284 1.00 43.91 101 ALA A C 1
ATOM 770 O O . ALA A 1 101 ? 19.738 -14.236 0.096 1.00 43.91 101 ALA A O 1
ATOM 771 N N . GLU A 1 102 ? 17.941 -13.947 -1.218 1.00 43.16 102 GLU A N 1
ATOM 772 C CA . GLU A 1 102 ? 17.997 -15.299 -1.800 1.00 43.16 102 GLU A CA 1
ATOM 773 C C . GLU A 1 102 ? 18.907 -15.416 -3.042 1.00 43.16 102 GLU A C 1
ATOM 775 O O . GLU A 1 102 ? 19.147 -16.520 -3.519 1.00 43.16 102 GLU A O 1
ATOM 780 N N . GLU A 1 103 ? 19.530 -14.322 -3.504 1.00 43.66 103 GLU A N 1
ATOM 781 C CA . GLU A 1 103 ? 20.590 -14.369 -4.534 1.00 43.66 103 GLU A CA 1
ATOM 782 C C . GLU A 1 103 ? 22.021 -14.331 -3.948 1.00 43.66 103 GLU A C 1
ATOM 784 O O . GLU A 1 103 ? 23.004 -14.264 -4.679 1.00 43.66 103 GLU A O 1
ATOM 789 N N . ASN A 1 104 ? 22.186 -14.419 -2.619 1.00 41.38 104 ASN A N 1
ATOM 790 C CA . ASN A 1 104 ? 23.515 -14.485 -1.985 1.00 41.38 104 ASN A CA 1
ATOM 791 C C . ASN A 1 104 ? 23.620 -15.586 -0.913 1.00 41.38 104 ASN A C 1
ATOM 793 O O . ASN A 1 104 ? 24.145 -15.377 0.182 1.00 41.38 104 ASN A O 1
ATOM 797 N N . LYS A 1 105 ? 23.098 -16.783 -1.220 1.00 43.78 105 LYS A N 1
ATOM 798 C CA . LYS A 1 105 ? 23.358 -18.019 -0.454 1.00 43.78 105 LYS A CA 1
ATOM 799 C C . LYS A 1 105 ? 23.472 -19.291 -1.309 1.00 43.78 105 LYS A C 1
ATOM 801 O O . LYS A 1 105 ? 23.201 -20.383 -0.821 1.00 43.78 105 LYS A O 1
ATOM 806 N N . LEU A 1 106 ? 23.963 -19.190 -2.544 1.00 40.75 106 LEU A N 1
ATOM 807 C CA . LEU A 1 106 ? 24.478 -20.359 -3.271 1.00 40.75 106 LEU A CA 1
ATOM 808 C C . LEU A 1 106 ? 25.748 -19.994 -4.045 1.00 40.75 106 LEU A C 1
ATOM 810 O O . LEU A 1 106 ? 25.762 -19.855 -5.260 1.00 40.75 106 LEU A O 1
ATOM 814 N N . GLY A 1 107 ? 26.819 -19.789 -3.288 1.00 43.56 107 GLY A N 1
ATOM 815 C CA . GLY A 1 107 ? 28.154 -19.501 -3.799 1.00 43.56 107 GLY A CA 1
ATOM 816 C C . GLY A 1 107 ? 29.203 -19.882 -2.762 1.00 43.56 107 GLY A C 1
ATOM 817 O O . GLY A 1 107 ? 29.969 -19.035 -2.309 1.00 43.56 107 GLY A O 1
ATOM 818 N N . LYS A 1 108 ? 29.174 -21.137 -2.313 1.00 37.28 108 LYS A N 1
ATOM 819 C CA . LYS A 1 108 ? 30.306 -21.793 -1.659 1.00 37.28 108 LYS A CA 1
ATOM 820 C C . LYS A 1 108 ? 30.539 -23.137 -2.316 1.00 37.28 108 LYS A C 1
ATOM 822 O O . LYS A 1 108 ? 29.525 -23.825 -2.559 1.00 37.28 108 LYS A O 1
#

InterPro domains:
  IPR008907 Tubulin polymerization-promoting protein [PF05517] (9-96)
  IPR011992 EF-hand domain pair [SSF47473] (4-95)

pLDDT: mean 80.81, std 15.0, range [37.28, 92.56]

Secondary structure (DSSP, 8-state):
---HHHHHHHHHHHHHHTT-STT-B-HHHHHHHHHHTT-SSTTTT--HHHHHHHHHHH-SS-S-B-HHHHHHHHHHHHHHHT--HHHHHHHHHHHHHHHHHTTSSS--

Organism: Nephila pilipes (NCBI:txid299642)

Sequence (108 aa):
MASEKNLQAAFEIFCKAEGGKDGKLSVDGMKKWFRQAGIITKDTGITDTDVDKAFSVVVENKEGVTFTELKECVISIAKDKNLDHKELLNKLGEAGQVQSAEENKLGK

Radius of gyration: 13.55 Å; chains: 1; bounding box: 41×30×29 Å